Protein AF-A0A424YHN0-F1 (afdb_monomer_lite)

Structure (mmCIF, N/CA/C/O backbone):
data_AF-A0A424YHN0-F1
#
_entry.id   AF-A0A424YHN0-F1
#
loop_
_atom_site.group_PDB
_atom_site.id
_atom_site.type_symbol
_atom_site.label_atom_id
_atom_site.label_alt_id
_atom_site.label_comp_id
_atom_site.label_asym_id
_atom_site.label_entity_id
_atom_site.label_seq_id
_atom_site.pdbx_PDB_ins_code
_atom_site.Cartn_x
_atom_site.Cartn_y
_atom_site.Cartn_z
_atom_site.occupancy
_atom_site.B_iso_or_equiv
_atom_site.auth_seq_id
_atom_site.auth_comp_id
_atom_site.auth_asym_id
_atom_site.auth_atom_id
_atom_site.pdbx_PDB_model_num
ATOM 1 N N . MET A 1 1 ? -28.241 21.645 23.952 1.00 51.53 1 MET A N 1
ATOM 2 C CA . MET A 1 1 ? -27.771 20.461 24.713 1.00 51.53 1 MET A CA 1
ATOM 3 C C . MET A 1 1 ? -28.073 19.115 24.034 1.00 51.53 1 MET A C 1
ATOM 5 O O . MET A 1 1 ? -27.440 18.145 24.417 1.00 51.53 1 MET A O 1
ATOM 9 N N . ALA A 1 2 ? -28.992 19.024 23.057 1.00 55.16 2 ALA A N 1
ATOM 10 C CA . ALA A 1 2 ? -29.333 17.759 22.379 1.00 55.16 2 ALA A CA 1
ATOM 11 C C . ALA A 1 2 ? -28.249 17.241 21.402 1.00 55.16 2 ALA A C 1
ATOM 13 O O . ALA A 1 2 ? -28.091 16.037 21.248 1.00 55.16 2 ALA A O 1
ATOM 14 N N . ASP A 1 3 ? -27.454 18.143 20.824 1.00 60.00 3 ASP A N 1
ATOM 15 C CA . ASP A 1 3 ? -26.474 17.841 19.768 1.00 60.00 3 ASP A CA 1
ATOM 16 C C . ASP A 1 3 ? -25.304 16.945 20.237 1.00 60.00 3 ASP A C 1
ATOM 18 O O . ASP A 1 3 ? -24.899 16.002 19.563 1.00 60.00 3 ASP A O 1
ATOM 22 N N . TYR A 1 4 ? -24.827 17.153 21.470 1.00 59.44 4 TYR A N 1
ATOM 23 C CA . TYR A 1 4 ? -23.682 16.418 22.026 1.00 59.44 4 TYR A CA 1
ATOM 24 C C . TYR A 1 4 ? -23.964 14.930 22.274 1.00 59.44 4 TYR A C 1
ATOM 26 O O . TYR A 1 4 ? -23.070 14.098 22.133 1.00 59.44 4 TYR A O 1
ATOM 34 N N . LEU A 1 5 ? -25.197 14.582 22.648 1.00 64.19 5 LEU A N 1
ATOM 35 C CA . LEU A 1 5 ? -25.587 13.194 22.915 1.00 64.19 5 LEU A CA 1
ATOM 36 C C . LEU A 1 5 ? -25.771 12.399 21.618 1.00 64.19 5 LEU A C 1
ATOM 38 O O . LEU A 1 5 ? -25.456 11.208 21.582 1.00 64.19 5 LEU A O 1
ATOM 42 N N . GLU A 1 6 ? -26.245 13.048 20.555 1.00 67.12 6 GLU A N 1
ATOM 43 C CA . GLU A 1 6 ? -26.334 12.443 19.225 1.00 67.12 6 GLU A CA 1
ATOM 44 C C . GLU A 1 6 ? -24.947 12.253 18.610 1.00 67.12 6 GLU A C 1
ATOM 46 O O . GLU A 1 6 ? -24.623 11.144 18.182 1.00 67.12 6 GLU A O 1
ATOM 51 N N . MET A 1 7 ? -24.080 13.271 18.685 1.00 61.19 7 MET A N 1
ATOM 52 C CA . MET A 1 7 ? -22.684 13.152 18.255 1.00 61.19 7 MET A CA 1
ATOM 53 C C . MET A 1 7 ? -21.937 12.056 19.021 1.00 61.19 7 MET A C 1
ATOM 55 O O . MET A 1 7 ? -21.225 11.274 18.396 1.00 61.19 7 MET A O 1
ATOM 59 N N . ALA A 1 8 ? -22.129 11.939 20.340 1.00 63.56 8 ALA A N 1
ATOM 60 C CA . ALA A 1 8 ? -21.502 10.898 21.157 1.00 63.56 8 ALA A CA 1
ATOM 61 C C . ALA A 1 8 ? -21.987 9.483 20.794 1.00 63.56 8 ALA A C 1
ATOM 63 O O . ALA A 1 8 ? -21.174 8.566 20.692 1.00 63.56 8 ALA A O 1
ATOM 64 N N . ARG A 1 9 ? -23.289 9.293 20.525 1.00 61.53 9 ARG A N 1
ATOM 65 C CA . ARG A 1 9 ? -23.824 8.003 20.044 1.00 61.53 9 ARG A CA 1
ATOM 66 C C . ARG A 1 9 ? -23.315 7.646 18.652 1.00 61.53 9 ARG A C 1
ATOM 68 O O . ARG A 1 9 ? -23.033 6.475 18.394 1.00 61.53 9 ARG A O 1
ATOM 75 N N . GLN A 1 10 ? -23.199 8.634 17.768 1.00 58.09 10 GLN A N 1
ATOM 76 C CA . GLN A 1 10 ? -22.631 8.450 16.434 1.00 58.09 10 GLN A CA 1
ATOM 77 C C . GLN A 1 10 ? -21.148 8.066 16.534 1.00 58.09 10 GLN A C 1
ATOM 79 O O . GLN A 1 10 ? -20.711 7.123 15.879 1.00 58.09 10 GLN A O 1
ATOM 84 N N . TRP A 1 11 ? -20.400 8.733 17.418 1.00 56.50 11 TRP A N 1
ATOM 85 C CA . TRP A 1 11 ? -19.009 8.412 17.730 1.00 56.50 11 TRP A CA 1
ATOM 86 C C . TRP A 1 11 ? -18.858 6.995 18.272 1.00 56.50 11 TRP A C 1
ATOM 88 O O . TRP A 1 11 ? -17.990 6.273 17.811 1.00 56.50 11 TRP A O 1
ATOM 98 N N . GLU A 1 12 ? -19.709 6.554 19.196 1.00 56.75 12 GLU A N 1
ATOM 99 C CA . GLU A 1 12 ? -19.628 5.213 19.787 1.00 56.75 12 GLU A CA 1
ATOM 100 C C . GLU A 1 12 ? -20.008 4.102 18.787 1.00 56.75 12 GLU A C 1
ATOM 102 O O . GLU A 1 12 ? -19.397 3.029 18.779 1.00 56.75 12 GLU A O 1
ATOM 107 N N . LYS A 1 13 ? -20.954 4.375 17.874 1.00 59.94 13 LYS A N 1
ATOM 108 C CA . LYS A 1 13 ? -21.249 3.509 16.718 1.00 59.94 13 LYS A CA 1
ATOM 109 C C . LYS A 1 13 ? -20.082 3.441 15.732 1.00 59.94 13 LYS A C 1
ATOM 111 O O . LYS A 1 13 ? -19.758 2.346 15.278 1.00 59.94 13 LYS A O 1
ATOM 116 N N . ASN A 1 14 ? -19.442 4.569 15.428 1.00 56.25 14 ASN A N 1
ATOM 117 C CA . ASN A 1 14 ? -18.270 4.613 14.549 1.00 56.25 14 ASN A CA 1
ATOM 118 C C . ASN A 1 14 ? -17.033 3.999 15.218 1.00 56.25 14 ASN A C 1
ATOM 120 O O . ASN A 1 14 ? -16.248 3.337 14.552 1.00 56.25 14 ASN A O 1
ATOM 124 N N . ARG A 1 15 ? -16.903 4.098 16.546 1.00 52.62 15 ARG A N 1
ATOM 125 C CA . ARG A 1 15 ? -15.834 3.455 17.325 1.00 52.62 15 ARG A CA 1
ATOM 126 C C . ARG A 1 15 ? -15.926 1.930 17.293 1.00 52.62 15 ARG A C 1
ATOM 128 O O . ARG A 1 15 ? -14.907 1.264 17.374 1.00 52.62 15 ARG A O 1
ATOM 135 N N . LYS A 1 16 ? -17.130 1.366 17.135 1.00 55.69 16 LYS A N 1
ATOM 136 C CA . LYS A 1 16 ? -17.328 -0.073 16.869 1.00 55.69 16 LYS A CA 1
ATOM 137 C C . LYS A 1 16 ? -16.975 -0.494 15.436 1.00 55.69 16 LYS A C 1
ATOM 139 O O . LYS A 1 16 ? -16.884 -1.689 15.187 1.00 55.69 16 LYS A O 1
ATOM 144 N N . LYS A 1 17 ? -16.804 0.461 14.516 1.00 59.59 17 LYS A N 1
ATOM 145 C CA . LYS A 1 17 ? -16.338 0.245 13.138 1.00 59.59 17 LYS A CA 1
ATOM 146 C C . LYS A 1 17 ? -14.867 0.603 12.935 1.00 59.59 17 LYS A C 1
ATOM 148 O O . LYS A 1 17 ? -14.363 0.383 11.841 1.00 59.59 17 LYS A O 1
ATOM 153 N N . GLN A 1 18 ? -14.201 1.172 13.946 1.00 67.94 18 GLN A N 1
ATOM 154 C CA . GLN A 1 18 ? -12.767 1.422 13.865 1.00 67.94 18 GLN A CA 1
ATOM 155 C C . GLN A 1 18 ? -12.063 0.098 13.628 1.00 67.94 18 GLN A C 1
ATOM 157 O O . GLN A 1 18 ? -12.236 -0.857 14.388 1.00 67.94 18 GLN A O 1
ATOM 162 N N . VAL A 1 19 ? -11.311 0.057 12.538 1.00 72.00 19 VAL A N 1
ATOM 163 C CA . VAL A 1 19 ? -10.494 -1.099 12.215 1.00 72.00 19 VAL A CA 1
ATOM 164 C C . VAL A 1 19 ? -9.248 -1.028 13.085 1.00 72.00 19 VAL A C 1
ATOM 166 O O . VAL A 1 19 ? -8.637 0.033 13.227 1.00 72.00 19 VAL A O 1
ATOM 169 N N . ASP A 1 20 ? -8.907 -2.154 13.704 1.00 79.75 20 ASP A N 1
ATOM 170 C CA . ASP A 1 20 ? -7.694 -2.266 14.501 1.00 79.75 20 ASP A CA 1
ATOM 171 C C . ASP A 1 20 ? -6.463 -1.992 13.626 1.00 79.75 20 ASP A C 1
ATOM 173 O O . ASP A 1 20 ? -6.318 -2.554 12.540 1.00 79.75 20 ASP A O 1
ATOM 177 N N . ASP A 1 21 ? -5.575 -1.117 14.098 1.00 79.12 21 ASP A N 1
ATOM 178 C CA . ASP A 1 21 ? -4.378 -0.722 13.349 1.00 79.12 21 ASP A CA 1
ATOM 179 C C . ASP A 1 21 ? -3.441 -1.919 13.111 1.00 79.12 21 ASP A C 1
ATOM 181 O O . ASP A 1 21 ? -2.810 -2.011 12.061 1.00 79.12 21 ASP A O 1
ATOM 185 N N . GLY A 1 22 ? -3.422 -2.890 14.032 1.00 8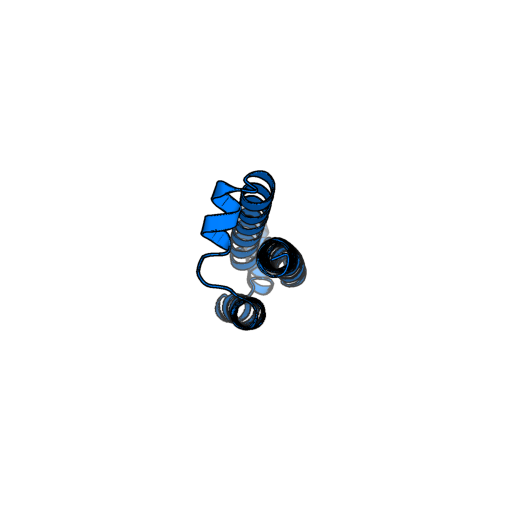3.19 22 GLY A N 1
ATOM 186 C CA . GLY A 1 22 ? -2.687 -4.141 13.872 1.00 83.19 22 GLY A CA 1
ATOM 187 C C . GLY A 1 22 ? -3.256 -5.024 12.762 1.00 83.19 22 GLY A C 1
ATOM 188 O O . GLY A 1 22 ? -2.487 -5.656 12.040 1.00 83.19 22 GLY A O 1
ATOM 189 N N . LEU A 1 23 ? -4.577 -5.029 12.565 1.00 84.75 23 LEU A N 1
ATOM 190 C CA . LEU A 1 23 ? -5.207 -5.728 11.441 1.00 84.75 23 LEU A CA 1
ATOM 191 C C . LEU A 1 23 ? -4.856 -5.067 10.100 1.00 84.75 23 LEU A C 1
ATOM 193 O O . LEU A 1 23 ? -4.471 -5.769 9.166 1.00 84.75 23 LEU A O 1
ATOM 197 N N . LEU A 1 24 ? -4.930 -3.732 10.016 1.00 85.69 24 LEU A N 1
ATOM 198 C CA . LEU A 1 24 ? -4.534 -2.973 8.819 1.00 85.69 24 LEU A CA 1
ATOM 199 C C . LEU A 1 24 ? -3.061 -3.219 8.468 1.00 85.69 24 LEU A C 1
ATOM 201 O O . LEU A 1 24 ? -2.733 -3.510 7.316 1.00 85.69 24 LEU A O 1
ATOM 205 N N . LEU A 1 25 ? -2.184 -3.179 9.475 1.00 88.00 25 LEU A N 1
ATOM 206 C CA . LEU A 1 25 ? -0.762 -3.475 9.325 1.00 88.00 25 LEU A CA 1
ATOM 207 C C . LEU A 1 25 ? -0.519 -4.912 8.871 1.00 88.00 25 LEU A C 1
ATOM 209 O O . LEU A 1 25 ? 0.325 -5.134 8.008 1.00 88.00 25 LEU A O 1
ATOM 213 N N . SER A 1 26 ? -1.259 -5.878 9.413 1.00 87.44 26 SER A N 1
ATOM 214 C CA . SER A 1 26 ? -1.133 -7.280 9.017 1.00 87.44 26 SER A CA 1
ATOM 215 C C . SER A 1 26 ? -1.516 -7.486 7.552 1.00 87.44 26 SER A C 1
ATOM 217 O O . SER A 1 26 ? -0.769 -8.137 6.826 1.00 87.44 26 SER A O 1
ATOM 219 N N . LEU A 1 27 ? -2.629 -6.900 7.097 1.00 86.81 27 LEU A N 1
ATOM 220 C CA . LEU A 1 27 ? -3.073 -6.986 5.700 1.00 86.81 27 LEU A CA 1
ATOM 221 C C . LEU A 1 27 ? -2.089 -6.303 4.751 1.00 86.81 27 LEU A C 1
ATOM 223 O O . LEU A 1 27 ? -1.701 -6.873 3.733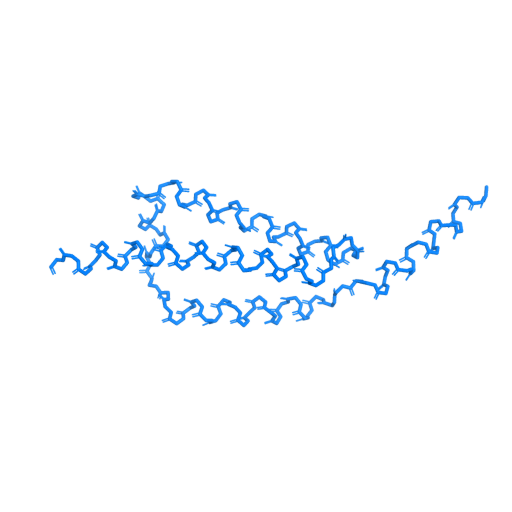 1.00 86.81 27 LEU A O 1
ATOM 227 N N . PHE A 1 28 ? -1.636 -5.100 5.108 1.00 87.94 28 PHE A N 1
ATOM 228 C CA . PHE A 1 28 ? -0.624 -4.389 4.336 1.00 87.94 28 PHE A CA 1
ATOM 229 C C . PHE A 1 28 ? 0.682 -5.184 4.256 1.00 87.94 28 PHE A C 1
ATOM 231 O O . PHE A 1 28 ? 1.265 -5.324 3.181 1.00 87.94 28 PHE A O 1
ATOM 238 N N . SER A 1 29 ? 1.140 -5.732 5.383 1.00 86.44 29 SER A N 1
ATOM 239 C CA . SER A 1 29 ? 2.358 -6.535 5.437 1.00 86.44 29 SER A CA 1
ATOM 240 C C . SER A 1 29 ? 2.228 -7.812 4.615 1.00 86.44 29 SER A C 1
ATOM 242 O O . SER A 1 29 ? 3.188 -8.184 3.955 1.00 86.44 29 SER A O 1
ATOM 244 N N . GLU A 1 30 ? 1.081 -8.489 4.633 1.00 87.25 30 GLU A N 1
ATOM 245 C CA . GLU A 1 30 ? 0.856 -9.691 3.826 1.00 87.25 30 GLU A CA 1
ATOM 246 C C . GLU A 1 30 ? 0.896 -9.369 2.327 1.00 87.25 30 GLU A C 1
ATOM 248 O O . GLU A 1 30 ? 1.633 -10.010 1.574 1.00 87.25 30 GLU A O 1
ATOM 253 N N . ALA A 1 31 ? 0.190 -8.316 1.911 1.00 85.44 31 ALA A N 1
ATOM 254 C CA . ALA A 1 31 ? 0.147 -7.886 0.519 1.00 85.44 31 ALA A CA 1
ATOM 255 C C . ALA A 1 31 ? 1.518 -7.416 0.007 1.00 85.44 31 ALA A C 1
ATOM 257 O O . ALA A 1 31 ? 1.945 -7.792 -1.083 1.00 85.44 31 ALA A O 1
ATOM 258 N N . THR A 1 32 ? 2.252 -6.635 0.802 1.00 81.75 32 THR A N 1
ATOM 259 C CA . THR A 1 32 ? 3.597 -6.172 0.424 1.00 81.75 32 THR A CA 1
ATOM 260 C C . THR A 1 32 ? 4.637 -7.285 0.430 1.00 81.75 32 THR A C 1
ATOM 262 O O . THR A 1 32 ? 5.532 -7.265 -0.405 1.00 81.75 32 THR A O 1
ATOM 265 N N . ASN A 1 33 ? 4.508 -8.290 1.295 1.00 84.00 33 ASN A N 1
ATOM 266 C CA . ASN A 1 33 ? 5.401 -9.450 1.302 1.00 84.00 33 ASN A CA 1
ATOM 267 C C . ASN A 1 33 ? 5.211 -10.329 0.049 1.00 84.00 33 ASN A C 1
ATOM 269 O O . ASN A 1 33 ? 6.164 -10.941 -0.430 1.00 84.00 33 ASN A O 1
ATOM 273 N N . GLU A 1 34 ? 4.002 -10.365 -0.528 1.00 80.12 34 GLU A N 1
ATOM 274 C CA . GLU A 1 34 ? 3.785 -10.959 -1.856 1.00 80.12 34 GLU A CA 1
ATOM 275 C C . GLU A 1 34 ? 4.532 -10.171 -2.943 1.00 80.12 34 GLU A C 1
ATOM 277 O O . GLU A 1 34 ? 5.193 -10.771 -3.786 1.00 80.12 34 GLU A O 1
ATOM 282 N N . LEU A 1 35 ? 4.487 -8.836 -2.891 1.00 79.31 35 LEU A N 1
ATOM 283 C CA . LEU A 1 35 ? 5.195 -7.974 -3.843 1.00 79.31 35 LEU A CA 1
ATOM 284 C C . LEU A 1 35 ? 6.719 -8.047 -3.687 1.00 79.31 35 LEU A C 1
ATOM 286 O O . LEU A 1 35 ? 7.423 -7.977 -4.690 1.00 79.31 35 LEU A O 1
ATOM 290 N N . ASP A 1 36 ? 7.227 -8.191 -2.460 1.00 76.56 36 ASP A N 1
ATOM 291 C CA . ASP A 1 36 ? 8.664 -8.246 -2.158 1.00 76.56 36 ASP A CA 1
ATOM 292 C C . ASP A 1 36 ? 9.347 -9.453 -2.818 1.00 76.56 36 ASP A C 1
ATOM 294 O O . ASP A 1 36 ? 10.469 -9.346 -3.308 1.00 76.56 36 ASP A O 1
ATOM 298 N N . ARG A 1 37 ? 8.639 -10.585 -2.949 1.00 73.81 37 ARG A N 1
ATOM 299 C CA . ARG A 1 37 ? 9.152 -11.766 -3.670 1.00 73.81 37 ARG A CA 1
ATOM 300 C C . ARG A 1 37 ? 9.442 -11.497 -5.144 1.00 73.81 37 ARG A C 1
ATOM 302 O O . ARG A 1 37 ? 10.372 -12.084 -5.693 1.00 73.81 37 ARG A O 1
ATOM 309 N N . ASP A 1 38 ? 8.650 -10.632 -5.763 1.00 69.81 38 ASP A N 1
ATOM 310 C CA . ASP A 1 38 ? 8.791 -10.207 -7.157 1.00 69.81 38 ASP A CA 1
ATOM 311 C C . ASP A 1 38 ? 9.536 -8.864 -7.280 1.00 69.81 38 ASP A C 1
ATOM 313 O O . ASP A 1 38 ? 9.765 -8.360 -8.385 1.00 69.81 38 ASP A O 1
ATOM 317 N N . TYR A 1 39 ? 9.925 -8.258 -6.154 1.00 67.88 39 TYR A N 1
ATOM 318 C CA . TYR A 1 39 ? 10.542 -6.946 -6.128 1.00 67.88 39 TYR A CA 1
ATOM 319 C C . TYR A 1 39 ? 11.998 -7.013 -6.590 1.00 67.88 39 TYR A C 1
ATOM 321 O O . TYR A 1 39 ? 12.849 -7.696 -6.018 1.00 67.88 39 TYR A O 1
ATOM 329 N N . TYR A 1 40 ? 12.310 -6.227 -7.621 1.00 69.62 40 TYR A N 1
ATOM 330 C CA . TYR A 1 40 ? 13.675 -6.059 -8.097 1.00 69.62 40 TYR A CA 1
ATOM 331 C C . TYR A 1 40 ? 14.282 -4.777 -7.520 1.00 69.62 40 TYR A C 1
ATOM 333 O O . TYR A 1 40 ? 13.769 -3.682 -7.791 1.00 69.62 40 TYR A O 1
ATOM 341 N N . PRO A 1 41 ? 15.410 -4.857 -6.792 1.00 70.06 41 PRO A N 1
ATOM 342 C CA . PRO A 1 41 ? 16.099 -3.669 -6.315 1.00 70.06 41 PRO A CA 1
ATOM 343 C C . PRO A 1 41 ? 16.494 -2.781 -7.503 1.00 70.06 41 PRO A C 1
ATOM 345 O O . PRO A 1 41 ? 17.250 -3.183 -8.387 1.00 70.06 41 PRO A O 1
ATOM 348 N N . GLY A 1 42 ? 15.955 -1.561 -7.527 1.00 72.69 42 GLY A N 1
ATOM 349 C CA . GLY A 1 42 ? 16.154 -0.595 -8.612 1.00 72.69 42 GLY A CA 1
ATOM 350 C C . GLY A 1 42 ? 14.982 -0.457 -9.590 1.00 72.69 42 GLY A C 1
ATOM 351 O O . GLY A 1 42 ? 15.026 0.461 -10.408 1.00 72.69 42 GLY A O 1
ATOM 352 N N . ALA A 1 43 ? 13.926 -1.274 -9.477 1.00 78.88 43 ALA A N 1
ATOM 353 C CA . ALA A 1 43 ? 12.723 -1.153 -10.305 1.00 78.88 43 ALA A CA 1
ATOM 354 C C . ALA A 1 43 ? 12.058 0.223 -10.151 1.00 78.88 43 ALA A C 1
ATOM 356 O O . ALA A 1 43 ? 11.894 0.923 -11.146 1.00 78.88 43 ALA A O 1
ATOM 357 N N . PHE A 1 44 ? 11.788 0.675 -8.920 1.00 78.75 44 PHE A N 1
ATOM 358 C CA . PHE A 1 44 ? 11.210 2.007 -8.680 1.00 78.75 44 PHE A CA 1
ATOM 359 C C . PHE A 1 44 ? 12.082 3.132 -9.230 1.00 78.75 44 PHE A C 1
ATOM 361 O O . PHE A 1 44 ? 11.590 4.014 -9.918 1.00 78.75 44 PHE A O 1
ATOM 368 N N . ARG A 1 45 ? 13.402 3.056 -9.027 1.00 82.88 45 ARG A N 1
ATOM 369 C CA . ARG A 1 45 ? 14.332 4.068 -9.547 1.00 82.88 45 ARG A CA 1
ATOM 370 C C . ARG A 1 45 ? 14.356 4.104 -11.077 1.00 82.88 45 ARG A C 1
ATOM 372 O O . ARG A 1 45 ? 14.538 5.158 -11.681 1.00 82.88 45 ARG A O 1
ATOM 379 N N . TRP A 1 46 ? 14.216 2.946 -11.720 1.00 84.94 46 TRP A N 1
ATOM 380 C CA . TRP A 1 46 ? 14.111 2.872 -13.171 1.00 84.94 46 TRP A CA 1
ATOM 381 C C . TRP A 1 46 ? 12.776 3.439 -13.656 1.00 84.94 46 TRP A C 1
ATOM 383 O O . TRP A 1 46 ? 12.768 4.155 -14.655 1.00 84.94 46 TRP A O 1
ATOM 393 N N . ILE A 1 47 ? 11.677 3.167 -12.954 1.00 84.31 47 ILE A N 1
ATOM 394 C CA . ILE A 1 47 ? 10.332 3.646 -13.295 1.00 84.31 47 ILE A CA 1
ATOM 395 C C . ILE A 1 47 ? 10.221 5.153 -13.105 1.00 84.31 47 ILE A C 1
ATOM 397 O O . ILE A 1 47 ? 9.825 5.827 -14.047 1.00 84.31 47 ILE A O 1
ATOM 401 N N . GLU A 1 48 ? 10.696 5.695 -11.987 1.00 85.69 48 GLU A N 1
ATOM 402 C CA . GLU A 1 48 ? 10.798 7.140 -11.744 1.00 85.69 48 GLU A CA 1
ATOM 403 C C . GLU A 1 48 ? 11.476 7.854 -12.929 1.00 85.69 48 GLU A C 1
ATOM 405 O O . GLU A 1 48 ? 11.013 8.885 -13.417 1.00 85.69 48 GLU A O 1
ATOM 410 N N . LYS A 1 49 ? 12.551 7.258 -13.463 1.00 86.69 49 LYS A N 1
ATOM 411 C CA . LYS A 1 49 ? 13.333 7.841 -14.558 1.00 86.69 49 LYS A CA 1
ATOM 412 C C . LYS A 1 49 ? 12.750 7.608 -15.957 1.00 86.69 49 LYS A C 1
ATOM 414 O O . LYS A 1 49 ? 12.875 8.482 -16.812 1.00 86.69 49 LYS A O 1
ATOM 419 N N . ASN A 1 50 ? 12.201 6.426 -16.237 1.00 86.88 50 ASN A N 1
ATOM 420 C CA . ASN A 1 50 ? 11.819 6.006 -17.596 1.00 86.88 50 ASN A CA 1
ATOM 421 C C . ASN A 1 50 ? 10.303 6.007 -17.832 1.00 86.88 50 ASN A C 1
ATOM 423 O O . ASN A 1 50 ? 9.866 5.986 -18.981 1.00 86.88 50 ASN A O 1
ATOM 427 N N . ARG A 1 51 ? 9.502 5.990 -16.765 1.00 85.88 51 ARG A N 1
ATOM 428 C CA . ARG A 1 51 ? 8.037 5.889 -16.766 1.00 85.88 51 ARG A CA 1
ATOM 429 C C . ARG A 1 51 ? 7.434 6.762 -15.647 1.00 85.88 51 ARG A C 1
ATOM 431 O O . ARG A 1 51 ? 6.793 6.240 -14.738 1.00 85.88 51 ARG A O 1
ATOM 438 N N . PRO A 1 52 ? 7.591 8.097 -15.721 1.00 88.81 52 PRO A N 1
ATOM 439 C CA . PRO A 1 52 ? 7.087 9.016 -14.695 1.00 88.81 52 PRO A CA 1
ATOM 440 C C . PRO A 1 52 ? 5.554 9.009 -14.564 1.00 88.81 52 PRO A C 1
ATOM 442 O O . PRO A 1 52 ? 5.016 9.442 -13.553 1.00 88.81 52 PRO A O 1
ATOM 445 N N . GLU A 1 53 ? 4.833 8.542 -15.586 1.00 88.38 53 GLU A N 1
ATOM 446 C CA . GLU A 1 53 ? 3.387 8.297 -15.517 1.00 88.38 53 GLU A CA 1
ATOM 447 C C . GLU A 1 53 ? 3.041 7.187 -14.511 1.00 88.38 53 GLU A C 1
ATOM 449 O O . GLU A 1 53 ? 2.225 7.414 -13.626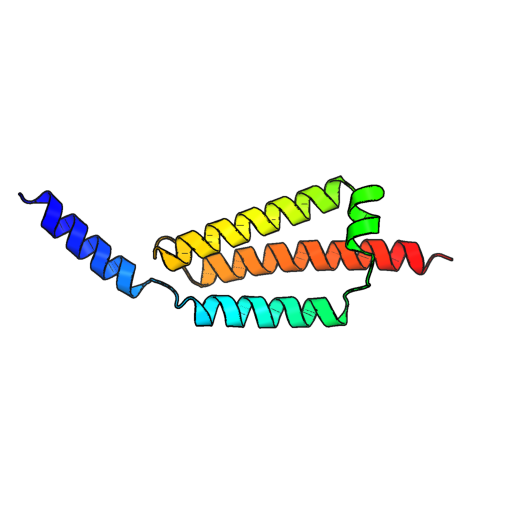 1.00 88.38 53 GLU A O 1
ATOM 454 N N . LEU A 1 54 ? 3.752 6.055 -14.568 1.00 86.00 54 LEU A N 1
ATOM 455 C CA . LEU A 1 54 ? 3.589 4.927 -13.647 1.00 86.00 54 LEU A CA 1
ATOM 456 C C . LEU A 1 54 ? 4.011 5.295 -12.225 1.00 86.00 54 LEU A C 1
ATOM 458 O O . LEU A 1 54 ? 3.338 4.931 -11.269 1.00 86.00 54 LEU A O 1
ATOM 462 N N . ASP A 1 55 ? 5.096 6.057 -12.081 1.00 87.94 55 ASP A N 1
ATOM 463 C CA . ASP A 1 55 ? 5.528 6.584 -10.783 1.00 87.94 55 ASP A CA 1
ATOM 464 C C . ASP A 1 55 ? 4.444 7.461 -10.124 1.00 87.94 55 ASP A C 1
ATOM 466 O O . ASP A 1 55 ? 4.134 7.320 -8.936 1.00 87.94 55 ASP A O 1
ATOM 470 N N . ARG A 1 56 ? 3.782 8.312 -10.919 1.00 90.00 56 ARG A N 1
ATOM 471 C CA . ARG A 1 56 ? 2.636 9.103 -10.452 1.00 90.00 56 ARG A CA 1
ATOM 472 C C . ARG A 1 56 ? 1.446 8.231 -10.076 1.00 90.00 56 ARG A C 1
ATOM 474 O O . ARG A 1 56 ? 0.805 8.532 -9.075 1.00 90.00 56 ARG A O 1
ATOM 481 N N . GLU A 1 57 ? 1.143 7.187 -10.843 1.00 89.62 57 GLU A N 1
ATOM 482 C CA . GLU A 1 57 ? 0.056 6.251 -10.524 1.00 89.62 57 GLU A CA 1
ATOM 483 C C . GLU A 1 57 ? 0.317 5.509 -9.208 1.00 89.62 57 GLU A C 1
ATOM 485 O O . GLU A 1 57 ? -0.568 5.456 -8.356 1.00 89.62 57 GLU A O 1
ATOM 490 N N . ILE A 1 58 ? 1.546 5.025 -8.989 1.00 88.31 58 ILE A N 1
ATOM 491 C CA . ILE A 1 58 ? 1.956 4.411 -7.717 1.00 88.31 58 ILE A CA 1
ATOM 492 C C . ILE A 1 58 ? 1.790 5.408 -6.570 1.00 88.31 58 ILE A C 1
ATOM 494 O O . ILE A 1 58 ? 1.189 5.078 -5.550 1.00 88.31 58 ILE A O 1
ATOM 498 N N . THR A 1 59 ? 2.278 6.637 -6.748 1.00 89.94 59 THR A N 1
ATOM 499 C CA . THR A 1 59 ? 2.182 7.693 -5.731 1.00 89.94 59 THR A CA 1
ATOM 500 C C . THR A 1 59 ? 0.723 8.019 -5.400 1.00 89.94 59 THR A C 1
ATOM 502 O O . THR A 1 59 ? 0.372 8.195 -4.235 1.00 89.94 59 THR A O 1
ATOM 505 N N . GLN A 1 60 ? -0.154 8.086 -6.403 1.00 90.88 60 GLN A N 1
ATOM 506 C CA . GLN A 1 60 ? -1.584 8.324 -6.190 1.00 90.88 60 GLN A CA 1
ATOM 507 C C . GLN A 1 60 ? -2.252 7.157 -5.459 1.00 90.88 60 GLN A C 1
ATOM 509 O O . GLN A 1 60 ? -3.036 7.392 -4.539 1.00 90.88 60 GLN A O 1
ATOM 514 N N . ALA A 1 61 ? -1.925 5.917 -5.825 1.00 90.06 61 ALA A N 1
ATOM 515 C CA . ALA A 1 61 ? -2.447 4.733 -5.154 1.00 90.06 61 ALA A CA 1
ATOM 516 C C . ALA A 1 61 ? -1.964 4.645 -3.695 1.00 90.06 61 ALA A C 1
ATOM 518 O O . ALA A 1 61 ? -2.751 4.328 -2.805 1.00 90.06 61 ALA A O 1
ATOM 519 N N . GLU A 1 62 ? -0.705 5.000 -3.427 1.00 89.94 62 GLU A N 1
ATOM 520 C CA . GLU A 1 62 ? -0.155 5.089 -2.070 1.00 89.94 62 GLU A CA 1
ATOM 521 C C . GLU A 1 62 ? -0.872 6.162 -1.240 1.00 89.94 62 GLU A C 1
ATOM 523 O O . GLU A 1 62 ? -1.264 5.916 -0.098 1.00 89.94 62 GLU A O 1
ATOM 528 N N . GLN A 1 63 ? -1.106 7.344 -1.817 1.00 92.38 63 GLN A N 1
ATOM 529 C CA . GLN A 1 63 ? -1.855 8.408 -1.148 1.00 92.38 63 GLN A CA 1
ATOM 530 C C . GLN A 1 63 ? -3.294 7.991 -0.843 1.00 92.38 63 GLN A C 1
ATOM 532 O O . GLN A 1 63 ? -3.774 8.253 0.262 1.00 92.38 63 GLN A O 1
ATOM 537 N N . ALA A 1 64 ? -3.968 7.330 -1.788 1.00 91.19 64 ALA A N 1
ATOM 538 C CA . ALA A 1 64 ? -5.316 6.808 -1.593 1.00 91.19 64 ALA A CA 1
ATOM 539 C C . ALA A 1 64 ? -5.346 5.777 -0.457 1.00 91.19 64 ALA A C 1
ATOM 541 O O . ALA A 1 64 ? -6.144 5.912 0.467 1.00 91.19 64 ALA A O 1
ATOM 542 N N . LEU A 1 65 ? -4.418 4.816 -0.460 1.00 91.12 65 LEU A N 1
ATOM 543 C CA . LEU A 1 65 ? -4.285 3.818 0.599 1.00 91.12 65 LEU A CA 1
ATOM 544 C C . LEU A 1 65 ? -4.041 4.459 1.969 1.00 91.12 65 LEU A C 1
ATOM 546 O O . LEU A 1 65 ? -4.694 4.093 2.943 1.00 91.12 65 LEU A O 1
ATOM 550 N N . ASN A 1 66 ? -3.144 5.442 2.052 1.00 91.50 66 ASN A N 1
ATOM 551 C CA . ASN A 1 66 ? -2.845 6.133 3.304 1.00 91.50 66 ASN A CA 1
ATOM 552 C C . ASN A 1 66 ? -4.052 6.941 3.814 1.00 91.50 66 ASN A C 1
ATOM 554 O O . ASN A 1 66 ? -4.350 6.945 5.009 1.00 91.50 66 ASN A O 1
ATOM 558 N N . GLN A 1 67 ? -4.801 7.592 2.918 1.00 92.00 67 GLN A N 1
ATOM 559 C CA . GLN A 1 67 ? -6.047 8.255 3.301 1.00 92.00 67 GLN A CA 1
ATOM 560 C C . GLN A 1 67 ? -7.090 7.260 3.806 1.00 92.00 67 GLN A C 1
ATOM 562 O O . GLN A 1 67 ? -7.681 7.498 4.861 1.00 92.00 67 GLN A O 1
ATOM 567 N N . THR A 1 68 ? -7.285 6.139 3.113 1.00 90.56 68 THR A N 1
ATOM 568 C CA . THR A 1 68 ? -8.220 5.095 3.543 1.00 90.56 68 THR A CA 1
ATOM 569 C C . THR A 1 68 ? -7.796 4.480 4.873 1.00 90.56 68 THR A C 1
ATOM 571 O O . THR A 1 68 ? -8.644 4.255 5.730 1.00 90.56 68 THR A O 1
ATOM 574 N N . TRP A 1 69 ? -6.494 4.299 5.110 1.00 89.50 69 TRP A N 1
ATOM 575 C CA . TRP A 1 69 ? -5.961 3.863 6.403 1.00 89.50 69 TRP A CA 1
ATOM 576 C C . TRP A 1 69 ? -6.372 4.821 7.523 1.00 89.50 69 TRP A C 1
ATOM 578 O O . TRP A 1 69 ? -6.929 4.400 8.539 1.00 89.50 69 TRP A O 1
ATOM 588 N N . LEU A 1 70 ? -6.129 6.123 7.347 1.00 89.25 70 LEU A N 1
ATOM 589 C CA . LEU A 1 70 ? -6.510 7.138 8.331 1.00 89.25 70 LEU A CA 1
ATOM 590 C C . LEU A 1 70 ? -8.024 7.135 8.571 1.00 89.25 70 LEU A C 1
ATOM 592 O O . LEU A 1 70 ? -8.466 7.139 9.719 1.00 89.25 70 LEU A O 1
ATOM 596 N N . GLN A 1 71 ? -8.819 7.046 7.506 1.00 87.12 71 GLN A N 1
ATOM 597 C CA . GLN A 1 71 ? -10.273 6.980 7.613 1.00 87.12 71 GLN A CA 1
ATOM 598 C C . GLN A 1 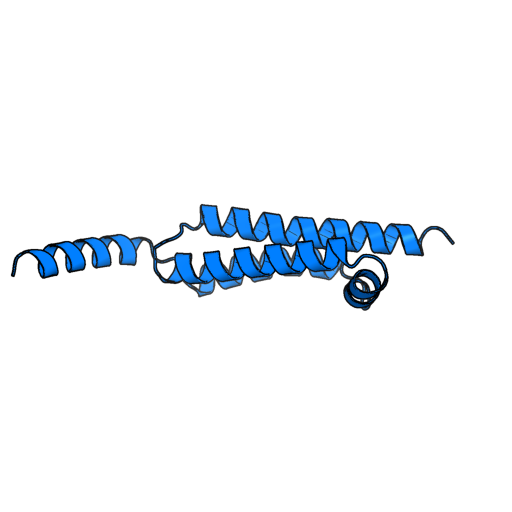71 ? -10.749 5.700 8.315 1.00 87.12 71 GLN A C 1
ATOM 600 O O . GLN A 1 71 ? -11.673 5.770 9.124 1.00 87.12 71 GLN A O 1
ATOM 605 N N . ALA A 1 72 ? -10.118 4.550 8.076 1.00 86.12 72 ALA A N 1
ATOM 606 C CA . ALA A 1 72 ? -10.446 3.284 8.732 1.00 86.12 72 ALA A CA 1
ATOM 607 C C . ALA A 1 72 ? -10.138 3.337 10.238 1.00 86.12 72 ALA A C 1
ATOM 609 O O . ALA A 1 72 ? -10.959 2.915 11.059 1.00 86.12 72 ALA A O 1
ATOM 610 N N . ARG A 1 73 ? -9.019 3.969 10.620 1.00 83.44 73 ARG A N 1
ATOM 611 C CA . ARG A 1 73 ? -8.672 4.249 12.027 1.00 83.44 73 ARG A CA 1
ATOM 612 C C . ARG A 1 73 ? -9.640 5.216 12.699 1.00 83.44 73 ARG A C 1
ATOM 614 O O . ARG A 1 73 ? -9.903 5.097 13.892 1.00 83.44 73 ARG A O 1
ATOM 621 N N . GLU A 1 74 ? -10.181 6.176 11.957 1.00 84.44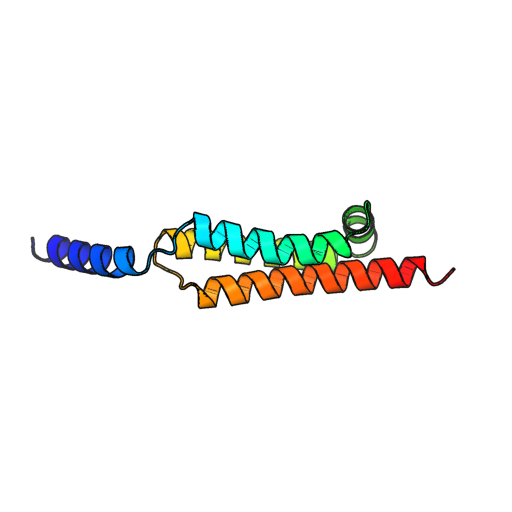 74 GLU A N 1
ATOM 622 C CA . GLU A 1 74 ? -11.209 7.096 12.452 1.00 84.44 74 GLU A CA 1
ATOM 623 C C . GLU A 1 74 ? -12.621 6.471 12.460 1.00 84.44 74 GLU A C 1
ATOM 625 O O . GLU A 1 74 ? -13.554 7.076 12.994 1.00 84.44 74 GLU A O 1
ATOM 630 N N . GLY A 1 75 ? -12.799 5.265 11.903 1.00 80.94 75 GLY A N 1
ATOM 631 C CA . GLY A 1 75 ? -14.102 4.605 11.748 1.00 80.94 75 GLY A CA 1
ATOM 632 C C . GLY A 1 75 ? -14.984 5.247 10.667 1.00 80.94 75 GLY A C 1
ATOM 633 O O . GLY A 1 75 ? -16.210 5.135 10.720 1.00 80.94 75 GLY A O 1
ATOM 634 N N . ARG A 1 76 ? -14.362 5.972 9.729 1.00 82.44 76 ARG A N 1
ATOM 635 C CA . ARG A 1 76 ? -14.973 6.634 8.564 1.00 82.44 76 ARG A CA 1
ATOM 636 C C . ARG A 1 76 ? -14.893 5.799 7.284 1.00 82.44 76 ARG A C 1
ATOM 638 O O . ARG A 1 76 ? -15.718 6.021 6.406 1.00 82.44 76 ARG A O 1
ATOM 645 N N . ALA A 1 77 ? -13.957 4.855 7.209 1.00 83.69 77 ALA A N 1
ATOM 646 C CA . ALA A 1 77 ? -13.856 3.852 6.151 1.00 83.69 77 ALA A CA 1
ATOM 647 C C . ALA A 1 77 ? -13.969 2.442 6.745 1.00 83.69 77 ALA A C 1
ATOM 649 O O . ALA A 1 77 ? -13.743 2.240 7.943 1.00 83.69 77 ALA A O 1
ATOM 650 N N . THR A 1 78 ? -14.367 1.482 5.921 1.00 84.44 78 THR A N 1
ATOM 651 C CA . THR A 1 78 ? -14.485 0.071 6.299 1.00 84.44 78 THR A CA 1
ATOM 652 C C . THR A 1 78 ? -13.220 -0.711 5.951 1.00 84.44 78 THR A C 1
ATOM 654 O O . THR A 1 78 ? -12.322 -0.208 5.277 1.00 84.44 78 THR A O 1
ATOM 657 N N . LEU A 1 79 ? -13.146 -1.959 6.423 1.00 83.12 79 LEU A N 1
ATOM 658 C CA . LEU A 1 79 ? -12.084 -2.879 6.018 1.00 83.12 79 LEU A CA 1
ATOM 659 C C . LEU A 1 79 ? -12.114 -3.130 4.503 1.00 83.12 79 LEU A C 1
ATOM 661 O O . LEU A 1 79 ? -11.065 -3.135 3.879 1.00 83.12 79 LEU A O 1
ATOM 665 N N . GLU A 1 80 ? -13.308 -3.244 3.917 1.00 84.56 80 GLU A N 1
ATOM 666 C CA . GLU A 1 80 ? -13.490 -3.463 2.477 1.00 84.56 80 GLU A CA 1
ATOM 667 C C . GLU A 1 80 ? -12.926 -2.293 1.652 1.00 84.56 80 GLU A C 1
ATOM 669 O O . GLU A 1 80 ? -12.224 -2.519 0.669 1.00 84.56 80 GLU A O 1
ATOM 674 N N . ASP A 1 81 ? -13.151 -1.046 2.092 1.00 85.94 81 ASP A N 1
ATOM 675 C CA . ASP A 1 81 ? -12.556 0.142 1.456 1.00 85.94 81 ASP A CA 1
ATOM 676 C C . ASP A 1 81 ? -11.019 0.082 1.500 1.00 85.94 81 ASP A C 1
ATOM 678 O O . ASP A 1 81 ? -10.332 0.434 0.537 1.00 85.94 81 ASP A O 1
ATOM 682 N N . PHE A 1 82 ? -10.467 -0.368 2.632 1.00 87.50 82 PHE A N 1
ATOM 683 C CA . PHE A 1 82 ? -9.026 -0.526 2.802 1.00 87.50 82 PHE A CA 1
ATOM 684 C C . PHE A 1 82 ? -8.462 -1.633 1.909 1.00 87.50 82 PHE A C 1
ATOM 686 O O . PHE A 1 82 ? -7.434 -1.425 1.268 1.00 87.50 82 PHE A O 1
ATOM 693 N N . GLU A 1 83 ? -9.136 -2.779 1.823 1.00 87.25 83 GLU A N 1
ATOM 694 C CA . GLU A 1 83 ? -8.756 -3.885 0.943 1.00 87.25 83 GLU A CA 1
ATOM 695 C C . GLU A 1 83 ? -8.791 -3.473 -0.535 1.00 87.25 83 GLU A C 1
ATOM 697 O O . GLU A 1 83 ? -7.880 -3.818 -1.292 1.00 87.25 83 GLU A O 1
ATOM 702 N N . GLU A 1 84 ? -9.787 -2.687 -0.953 1.00 89.06 84 GLU A N 1
ATOM 703 C CA . GLU A 1 84 ? -9.870 -2.161 -2.318 1.00 89.06 84 GLU A CA 1
ATOM 704 C C . GLU A 1 84 ? -8.713 -1.198 -2.626 1.00 89.06 84 GLU A C 1
ATOM 706 O O . GLU A 1 84 ? -8.035 -1.347 -3.650 1.00 89.06 84 GLU A O 1
ATOM 711 N N . ALA A 1 85 ? -8.421 -0.262 -1.717 1.00 90.06 85 ALA A N 1
ATOM 712 C CA . ALA A 1 85 ? -7.294 0.658 -1.864 1.00 90.06 85 ALA A CA 1
ATOM 713 C C . ALA A 1 85 ? -5.944 -0.083 -1.879 1.00 90.06 85 ALA A C 1
ATOM 715 O O . ALA A 1 85 ? -5.066 0.220 -2.692 1.00 90.06 85 ALA A O 1
ATOM 716 N N . LEU A 1 86 ? -5.791 -1.098 -1.023 1.00 90.06 86 LEU A N 1
ATOM 717 C CA . LEU A 1 86 ? -4.595 -1.935 -0.946 1.00 90.06 86 LEU A CA 1
ATOM 718 C C . LEU A 1 86 ? -4.393 -2.720 -2.241 1.00 90.06 86 LEU A C 1
ATOM 720 O O . LEU A 1 86 ? -3.276 -2.794 -2.756 1.00 90.06 86 LEU A O 1
ATOM 724 N N . LYS A 1 87 ? -5.474 -3.264 -2.805 1.00 89.38 87 LYS A N 1
ATOM 725 C CA . LYS A 1 87 ? -5.450 -3.954 -4.094 1.00 89.38 87 LYS A CA 1
ATOM 726 C C . LYS A 1 87 ? -5.026 -3.018 -5.223 1.00 89.38 87 LYS A C 1
ATOM 728 O O . LYS A 1 87 ? -4.198 -3.420 -6.037 1.00 89.38 87 LYS A O 1
ATOM 733 N N . GLY A 1 88 ? -5.544 -1.788 -5.256 1.00 88.50 88 GLY A N 1
ATOM 734 C CA . GLY A 1 88 ? -5.150 -0.777 -6.242 1.00 88.50 88 GLY A CA 1
ATOM 735 C C . GLY A 1 88 ? -3.659 -0.440 -6.171 1.00 88.50 88 GLY A C 1
ATOM 736 O O . GLY A 1 88 ? -2.973 -0.436 -7.193 1.00 88.50 88 GLY A O 1
ATOM 737 N N . TYR A 1 89 ? -3.133 -0.252 -4.959 1.00 89.50 89 TYR A N 1
ATOM 738 C CA . TYR A 1 89 ? -1.698 -0.069 -4.738 1.00 89.50 89 TYR A CA 1
ATOM 739 C C . TYR A 1 89 ? -0.884 -1.277 -5.224 1.00 89.50 89 TYR A C 1
ATOM 741 O O . TYR A 1 89 ? 0.059 -1.117 -6.000 1.00 89.50 89 TYR A O 1
ATOM 749 N N . CYS A 1 90 ? -1.275 -2.495 -4.842 1.00 88.75 90 CYS A N 1
ATOM 750 C CA . CYS A 1 90 ? -0.574 -3.711 -5.254 1.00 88.75 90 CYS A CA 1
ATOM 751 C C . CYS A 1 90 ? -0.573 -3.909 -6.773 1.00 88.75 90 CYS A C 1
ATOM 753 O O . CYS A 1 90 ? 0.434 -4.345 -7.330 1.00 88.75 90 CYS A O 1
ATOM 755 N N . ASP A 1 91 ? -1.675 -3.590 -7.452 1.00 89.75 91 ASP A N 1
ATOM 756 C CA . ASP A 1 91 ? -1.768 -3.680 -8.909 1.00 89.75 91 ASP A CA 1
ATOM 757 C C . ASP A 1 91 ? -0.795 -2.704 -9.589 1.00 89.75 91 ASP A C 1
ATOM 759 O O . ASP A 1 91 ? -0.008 -3.120 -10.443 1.00 89.75 91 ASP A O 1
ATOM 763 N N . ALA A 1 92 ? -0.731 -1.452 -9.120 1.00 87.94 92 ALA A N 1
ATOM 764 C CA . ALA A 1 92 ? 0.220 -0.456 -9.621 1.00 87.94 92 ALA A CA 1
ATOM 765 C C . ALA A 1 92 ? 1.685 -0.916 -9.468 1.00 87.94 92 ALA A C 1
ATOM 767 O O . ALA A 1 92 ? 2.494 -0.756 -10.392 1.00 87.94 92 ALA A O 1
ATOM 768 N N . ILE A 1 93 ? 2.027 -1.555 -8.341 1.00 86.56 93 ILE A N 1
ATOM 769 C CA . ILE A 1 93 ? 3.353 -2.157 -8.135 1.00 86.56 93 ILE A CA 1
ATOM 770 C C . ILE A 1 93 ? 3.588 -3.351 -9.075 1.00 86.56 93 ILE A C 1
ATOM 772 O O . ILE A 1 93 ? 4.656 -3.455 -9.682 1.00 86.56 93 ILE A O 1
ATOM 776 N N . LYS A 1 94 ? 2.608 -4.242 -9.258 1.00 87.44 94 LYS A N 1
ATOM 777 C CA . LYS A 1 94 ? 2.736 -5.405 -10.159 1.00 87.44 94 LYS A CA 1
ATOM 778 C C . LYS A 1 94 ? 2.933 -4.981 -11.614 1.00 87.44 94 LYS A C 1
ATOM 780 O O . LYS A 1 94 ? 3.795 -5.533 -12.303 1.00 87.44 94 LYS A O 1
ATOM 785 N N . VAL A 1 95 ? 2.187 -3.981 -12.084 1.00 87.56 95 VAL A N 1
ATOM 786 C CA . VAL A 1 95 ? 2.372 -3.400 -13.425 1.00 87.56 95 VAL A CA 1
ATOM 787 C C . VAL A 1 95 ? 3.783 -2.834 -13.559 1.00 87.56 95 VAL A C 1
ATOM 789 O O . VAL A 1 95 ? 4.476 -3.112 -14.538 1.00 87.56 95 VAL A O 1
ATOM 792 N N . SER A 1 96 ? 4.236 -2.111 -12.542 1.00 84.19 96 SER A N 1
ATOM 793 C CA . SER A 1 96 ? 5.573 -1.529 -12.466 1.00 84.19 96 SER A CA 1
ATOM 794 C C . SER A 1 96 ? 6.682 -2.583 -12.583 1.00 84.19 96 SER A C 1
ATOM 796 O O . SER A 1 96 ? 7.549 -2.488 -13.460 1.00 84.19 96 SER A O 1
ATOM 798 N N . ILE A 1 97 ? 6.609 -3.651 -11.787 1.00 84.19 97 ILE A N 1
ATOM 799 C CA . ILE A 1 97 ? 7.536 -4.790 -11.848 1.00 84.19 97 ILE A CA 1
ATOM 800 C C . ILE A 1 97 ? 7.509 -5.447 -13.234 1.00 84.19 97 ILE A C 1
ATOM 802 O O . ILE A 1 97 ? 8.564 -5.718 -13.808 1.00 84.19 97 ILE A O 1
ATOM 806 N N . LYS A 1 98 ? 6.324 -5.653 -13.822 1.00 85.31 98 LYS A N 1
ATOM 807 C CA . LYS A 1 98 ? 6.173 -6.257 -15.155 1.00 85.31 98 LYS A CA 1
ATOM 808 C C . LYS A 1 98 ? 6.804 -5.407 -16.258 1.00 85.31 98 LYS A C 1
ATOM 810 O O . LYS A 1 98 ? 7.463 -5.952 -17.145 1.00 85.31 98 LYS A O 1
ATOM 815 N N . VAL A 1 99 ? 6.621 -4.088 -16.216 1.00 85.25 99 VAL A N 1
ATOM 816 C CA . VAL A 1 99 ? 7.223 -3.157 -17.184 1.00 85.25 99 VAL A CA 1
ATOM 817 C C . VAL A 1 99 ? 8.747 -3.175 -17.063 1.00 85.25 99 VAL A C 1
ATOM 819 O O . VAL A 1 99 ? 9.436 -3.257 -18.081 1.00 85.25 99 VAL A O 1
ATOM 822 N N . PHE A 1 100 ? 9.275 -3.165 -15.837 1.00 82.75 100 PHE A N 1
ATOM 823 C CA . PHE A 1 100 ? 10.712 -3.278 -15.592 1.00 82.75 100 PHE A CA 1
ATOM 824 C C . PHE A 1 100 ? 11.276 -4.628 -16.065 1.00 82.75 100 PHE A C 1
ATOM 826 O O . PHE A 1 100 ? 12.256 -4.663 -16.808 1.00 82.75 100 PHE A O 1
ATOM 833 N N . GLY A 1 101 ? 10.628 -5.741 -15.707 1.00 78.56 101 GLY A N 1
ATOM 834 C CA . GLY A 1 101 ? 11.027 -7.089 -16.116 1.00 78.56 101 GLY A CA 1
ATOM 835 C C . GLY A 1 101 ? 10.997 -7.283 -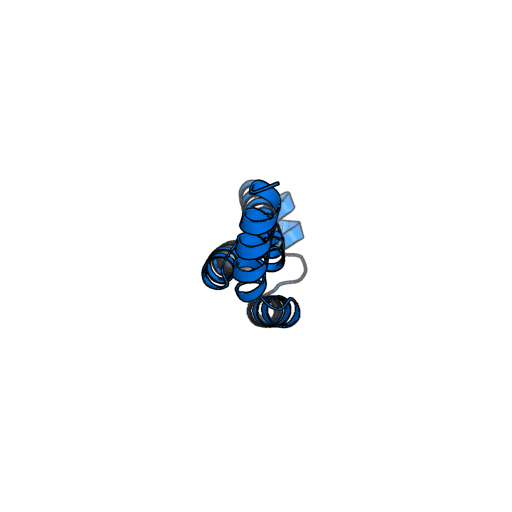17.634 1.00 78.56 101 GLY A C 1
ATOM 836 O O . GLY A 1 101 ? 11.927 -7.854 -18.199 1.00 78.56 101 GLY A O 1
ATOM 837 N N . GLY A 1 102 ? 9.986 -6.742 -18.321 1.00 78.69 102 GLY A N 1
ATOM 838 C CA . GLY A 1 102 ? 9.918 -6.738 -19.785 1.00 78.69 102 GLY A CA 1
ATOM 839 C C . GLY A 1 102 ? 11.021 -5.899 -20.438 1.00 78.69 102 GLY A C 1
ATOM 840 O O . GLY A 1 102 ? 11.585 -6.310 -21.450 1.00 78.69 102 GLY A O 1
ATOM 841 N N . ALA A 1 103 ? 11.380 -4.759 -19.842 1.00 68.56 103 ALA A N 1
ATOM 842 C CA . ALA A 1 103 ? 12.487 -3.931 -20.318 1.00 68.56 103 ALA A CA 1
ATOM 843 C C . ALA A 1 103 ? 13.863 -4.598 -20.123 1.00 68.56 103 ALA A C 1
ATOM 845 O O . ALA A 1 103 ? 14.780 -4.324 -20.896 1.00 68.56 103 ALA A O 1
ATOM 846 N N . ASN A 1 104 ? 14.009 -5.472 -19.119 1.00 61.91 104 ASN A N 1
ATOM 847 C CA . ASN A 1 104 ? 15.279 -6.126 -18.786 1.00 61.91 104 ASN A CA 1
ATOM 848 C C . ASN A 1 104 ? 15.458 -7.516 -19.434 1.00 61.91 104 ASN A C 1
ATOM 850 O O . ASN A 1 104 ? 16.590 -7.914 -19.680 1.00 61.91 104 ASN A O 1
ATOM 854 N N . ASN A 1 105 ? 14.370 -8.227 -19.761 1.00 57.59 105 ASN A N 1
ATOM 855 C CA . ASN A 1 105 ? 14.397 -9.516 -20.480 1.00 57.59 105 ASN A CA 1
ATOM 856 C C . ASN A 1 105 ? 14.380 -9.381 -22.017 1.00 57.59 105 ASN A C 1
ATOM 858 O O . ASN A 1 105 ? 14.405 -10.383 -22.724 1.00 57.59 105 ASN A O 1
ATOM 862 N N . GLY A 1 106 ? 14.322 -8.158 -22.552 1.00 51.62 106 GLY A N 1
ATOM 863 C CA . GLY A 1 106 ? 14.395 -7.882 -23.992 1.00 51.62 106 GLY A CA 1
ATOM 864 C C . GLY A 1 106 ? 15.819 -7.735 -24.544 1.00 51.62 106 GLY A C 1
ATOM 865 O O . GLY A 1 106 ? 15.987 -7.068 -25.566 1.00 51.62 106 GLY A O 1
ATOM 866 N N . ARG A 1 107 ? 16.837 -8.275 -23.862 1.00 42.44 107 ARG A N 1
ATOM 867 C CA . ARG A 1 107 ? 18.254 -8.144 -24.227 1.00 42.44 107 ARG A CA 1
ATOM 868 C C . ARG A 1 107 ? 18.928 -9.488 -24.445 1.00 42.44 107 ARG A C 1
ATOM 870 O O . ARG A 1 107 ? 18.708 -10.387 -23.609 1.00 42.44 107 ARG A O 1
#

Sequence (107 aa):
MADYLEMARQWEKNRKKQVDDGLLLSLFSEATNELDRDYYPGAFRWIEKNRPELDREITQAEQALNQTWLQAREGRATLEDFEEALKGYCDAIKVSIKVFGGANNGR

Organism: NCBI:txid1795816

Foldseek 3Di:
DVVVVVVVVVQVVLVVQQDDLVVLVVVLVVLVVVLVVLDDVCLLVCCVVPPVVLNVQLVVLVVLLVVLSVCSNSSNHHPVSNVVSSVSNSVSSVVSSVVSVVVVVPD

Radius of gyration: 18.43 Å; chains: 1; bounding box: 48×32×49 Å

Secondary structure (DSSP, 8-state):
--HHHHHHHHHHHHHTTPPPHHHHHHHHHHHHHHHHHTPPTTHHHHHHHH-HHHHHHHHHHHHHHHHHHHHHHTTSS-HHHHHHHHHHHHHHHHHHHHHHHHHHS--

pLDDT: mean 79.21, std 12.12, range [42.44, 92.38]